Protein AF-A0ABD0RWL8-F1 (afdb_monomer)

Nearest PDB structures (foldseek):
  3nc0-assembly2_A  TM=9.885E-01  e=2.025E-17  Mus musculus
  3gjx-assembly1_A  TM=9.886E-01  e=2.335E-17  Mus musculus
  3nc0-assembly2_D  TM=9.885E-01  e=2.693E-17  Mus musculus
  6m60-assembly1_C  TM=9.860E-01  e=1.215E-11  Saccharomyces cerevisiae S288C
  7cnd-assembly1_C  TM=9.849E-01  e=1.863E-11  Saccharomyces cerevisiae

InterPro domains:
  IPR011989 Armadillo-like helical [G3DSA:1.25.10.10] (1-162)
  IPR014877 Exportin-1, C-terminal [PF08767] (35-162)
  IPR014877 Exportin-1, C-terminal [SM01102] (35-162)
  IPR016024 Armadillo-type fold [SSF48371] (33-162)
  IPR045065 Exportin-1/5 [PTHR11223] (3-162)

Solvent-accessible surface area (backbone atoms only — not comparable to full-atom values): 8803 Å² total; per-residue (Å²): 120,75,70,55,70,72,37,63,64,54,33,47,50,52,30,51,53,38,51,50,49,36,53,50,30,67,73,61,30,46,75,36,49,68,60,47,64,75,47,43,66,62,51,42,52,52,40,39,54,44,47,54,51,48,44,51,46,31,73,76,61,37,74,70,46,62,74,38,70,58,49,46,34,42,51,45,32,46,49,36,51,44,49,34,52,33,54,37,55,68,43,48,88,53,46,62,62,42,42,71,70,50,44,58,64,47,47,67,45,45,35,60,52,45,48,73,36,55,80,92,65,42,62,70,60,55,58,58,29,51,52,43,47,47,73,60,33,48,79,59,43,55,88,52,46,64,63,52,43,74,30,48,47,65,69,50,48,64,70,72,77,110

Sequence (162 aa):
NVDILKDPETVRQLGSILKTNVRACKAVGHPFVLQLGRIYLDMLNVYKCLSENISSAIQSNGEMVTKQPLIRSMRTVKRETLKLISGWVSRSNDPQMVGENFVPPLLEAVLIDYQRNVPAAREPEVLSTMATIVNKLGAHITGEIPKIFDAVFECTLEMINK

Organism: Cirrhinus mrigala (NCBI:txid683832)

Mean predicted aligned error: 2.97 Å

Radius of gyration: 15.71 Å; Cα contacts (8 Å, |Δi|>4): 148; chains: 1; bounding box: 44×28×40 Å

Structure (mmCIF, N/CA/C/O backbone):
data_AF-A0ABD0RWL8-F1
#
_entry.id   AF-A0ABD0RWL8-F1
#
loop_
_atom_site.group_PDB
_atom_site.id
_atom_site.type_symbol
_atom_site.label_atom_id
_atom_site.label_alt_id
_atom_site.label_comp_id
_atom_site.label_asym_id
_atom_site.label_entity_id
_atom_site.label_seq_id
_atom_site.pdbx_PDB_ins_code
_atom_site.Cartn_x
_atom_site.Cartn_y
_atom_site.Cartn_z
_atom_site.occupancy
_atom_site.B_iso_or_equiv
_atom_site.auth_seq_id
_atom_site.auth_comp_id
_atom_site.auth_asym_id
_atom_site.auth_atom_id
_atom_site.pdbx_PDB_model_num
ATOM 1 N N . ASN A 1 1 ? 7.691 -5.748 19.975 1.00 57.59 1 ASN A N 1
ATOM 2 C CA . ASN A 1 1 ? 6.579 -5.536 20.923 1.00 57.59 1 ASN A CA 1
ATOM 3 C C . ASN A 1 1 ? 5.427 -4.899 20.151 1.00 57.59 1 ASN A C 1
ATOM 5 O O . ASN A 1 1 ? 5.503 -3.713 19.867 1.00 57.59 1 ASN A O 1
ATOM 9 N N . VAL A 1 2 ? 4.460 -5.692 19.677 1.00 71.81 2 VAL A N 1
ATOM 10 C CA . VAL A 1 2 ? 3.444 -5.264 18.684 1.00 71.81 2 VAL A CA 1
ATOM 11 C C . VAL A 1 2 ? 2.489 -4.204 19.245 1.00 71.81 2 VAL A C 1
ATOM 13 O O . VAL A 1 2 ? 1.986 -3.368 18.499 1.00 71.81 2 VAL A O 1
ATOM 16 N N . ASP A 1 3 ? 2.313 -4.155 20.566 1.00 82.00 3 ASP A N 1
ATOM 17 C CA . ASP A 1 3 ? 1.422 -3.189 21.213 1.00 82.00 3 ASP A CA 1
ATOM 18 C C . ASP A 1 3 ? 1.873 -1.731 21.080 1.00 82.00 3 ASP A C 1
ATOM 20 O O . ASP A 1 3 ? 1.035 -0.833 21.136 1.00 82.00 3 ASP A O 1
ATOM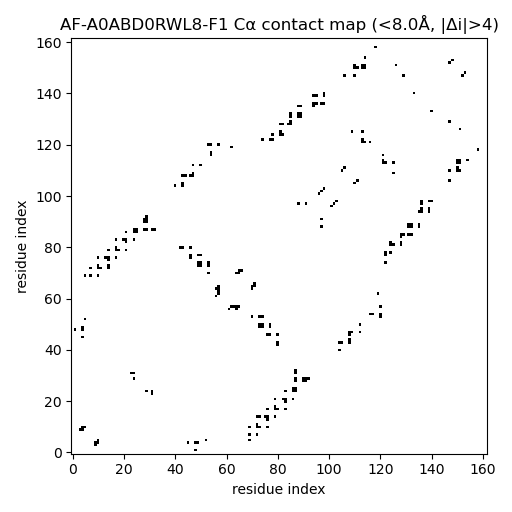 24 N N . ILE A 1 4 ? 3.155 -1.475 20.786 1.00 89.12 4 ILE A N 1
ATOM 25 C CA . ILE A 1 4 ? 3.630 -0.116 20.479 1.00 89.12 4 ILE A CA 1
ATOM 26 C C . ILE A 1 4 ? 2.954 0.457 19.222 1.00 89.12 4 ILE A C 1
ATOM 28 O O . ILE A 1 4 ? 2.823 1.665 19.078 1.00 89.12 4 ILE A O 1
ATOM 32 N N . LEU A 1 5 ? 2.446 -0.394 18.323 1.00 88.75 5 LEU A N 1
ATOM 33 C CA . LEU A 1 5 ? 1.715 0.039 17.128 1.00 88.75 5 LEU A CA 1
ATOM 34 C C . LEU A 1 5 ? 0.285 0.514 17.434 1.00 88.75 5 LEU A C 1
ATO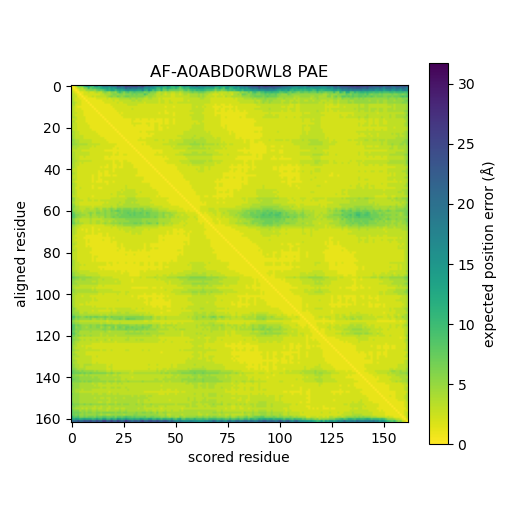M 36 O O . LEU A 1 5 ? -0.420 0.949 16.525 1.00 88.75 5 LEU A O 1
ATOM 40 N N . LYS A 1 6 ? -0.145 0.459 18.700 1.00 90.75 6 LYS A N 1
ATOM 41 C CA . LYS A 1 6 ? -1.382 1.080 19.196 1.00 90.75 6 LYS A CA 1
ATOM 42 C C . LYS A 1 6 ? -1.119 2.416 19.898 1.00 90.75 6 LYS A C 1
ATOM 44 O O . LYS A 1 6 ? -2.074 3.132 20.189 1.00 90.75 6 LYS A O 1
ATOM 49 N N . ASP A 1 7 ? 0.144 2.767 20.140 1.00 95.69 7 ASP A N 1
ATOM 50 C CA . ASP A 1 7 ? 0.512 4.049 20.732 1.00 95.69 7 ASP A CA 1
ATOM 51 C C . ASP A 1 7 ? 0.300 5.203 19.721 1.00 95.69 7 ASP A C 1
ATOM 53 O O . ASP A 1 7 ? 0.864 5.179 18.618 1.00 95.69 7 ASP A O 1
ATOM 57 N N . PRO A 1 8 ? -0.510 6.231 20.051 1.00 94.69 8 PRO A N 1
ATOM 58 C CA . PRO A 1 8 ? -0.822 7.319 19.125 1.00 94.69 8 PRO A CA 1
ATOM 59 C C . PRO A 1 8 ? 0.388 8.120 18.646 1.00 94.69 8 PRO A C 1
ATOM 61 O O . PRO A 1 8 ? 0.378 8.615 17.513 1.00 94.69 8 PRO A O 1
ATOM 64 N N . GLU A 1 9 ? 1.406 8.291 19.490 1.00 95.88 9 GLU A N 1
ATOM 65 C CA . GLU A 1 9 ? 2.610 9.032 19.121 1.00 95.88 9 GLU A CA 1
ATOM 66 C C . GLU A 1 9 ? 3.443 8.236 18.117 1.00 95.88 9 GLU A C 1
ATOM 68 O O . GLU A 1 9 ? 3.776 8.756 17.048 1.00 95.88 9 GLU A O 1
ATOM 73 N N . THR A 1 10 ? 3.669 6.955 18.396 1.00 96.06 10 THR A N 1
ATOM 74 C CA . THR A 1 10 ? 4.382 6.023 17.517 1.00 96.06 10 THR A CA 1
ATOM 75 C C . THR A 1 10 ? 3.734 5.956 16.135 1.00 96.06 10 THR A C 1
ATOM 77 O O . THR A 1 10 ? 4.408 6.135 15.118 1.00 96.06 10 THR A O 1
ATOM 80 N N . VAL A 1 11 ? 2.409 5.780 16.056 1.00 97.19 11 VAL A N 1
ATOM 81 C CA . VAL A 1 11 ? 1.691 5.727 14.766 1.00 97.19 11 VAL A CA 1
ATOM 82 C C . VAL A 1 11 ? 1.827 7.045 13.996 1.00 97.19 11 VAL A C 1
ATOM 84 O O . VAL A 1 11 ? 1.996 7.045 12.773 1.00 97.19 11 VAL A O 1
ATOM 87 N N . ARG A 1 12 ? 1.794 8.188 14.692 1.00 96.38 12 ARG A N 1
ATOM 88 C CA . ARG A 1 12 ? 1.991 9.502 14.065 1.00 96.38 12 ARG A CA 1
ATOM 89 C C . ARG A 1 12 ? 3.410 9.658 13.523 1.00 96.38 12 ARG A C 1
ATOM 91 O O . ARG A 1 12 ? 3.572 10.142 12.402 1.00 96.38 12 ARG A O 1
ATOM 98 N N . GLN A 1 13 ? 4.416 9.237 14.285 1.00 97.56 13 GL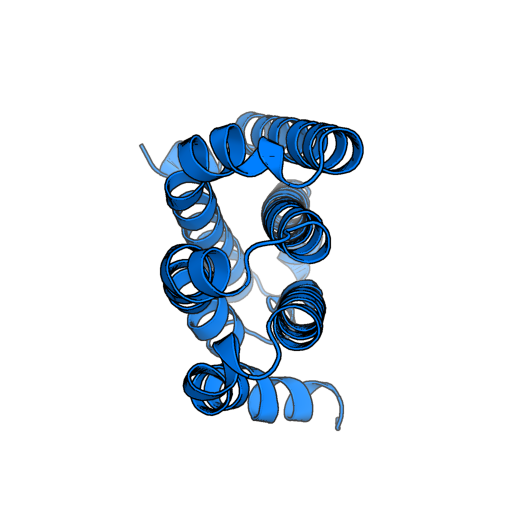N A N 1
ATOM 99 C CA . GLN A 1 13 ? 5.815 9.263 13.861 1.00 97.56 13 GLN A CA 1
ATOM 100 C C . GLN A 1 13 ? 6.041 8.366 12.637 1.00 97.56 13 GLN A C 1
ATOM 102 O O . GLN A 1 13 ? 6.628 8.826 11.659 1.00 97.56 13 GLN A O 1
ATOM 107 N N . LEU A 1 14 ? 5.487 7.147 12.623 1.00 97.94 14 LEU A N 1
ATOM 108 C CA . LEU A 1 14 ? 5.521 6.254 11.457 1.00 97.94 14 LEU A CA 1
ATOM 109 C C . LEU A 1 14 ? 4.910 6.914 10.215 1.00 97.94 14 LEU A C 1
ATOM 111 O O . LEU A 1 14 ? 5.505 6.891 9.138 1.00 97.94 14 LEU A O 1
ATOM 115 N N . GLY A 1 15 ? 3.759 7.574 10.368 1.00 97.56 15 GLY A N 1
ATOM 116 C CA . GLY A 1 15 ? 3.132 8.327 9.282 1.00 97.56 15 GLY A CA 1
ATOM 117 C C . GLY A 1 15 ? 4.030 9.446 8.740 1.00 97.56 15 GLY A C 1
ATOM 118 O O . GLY A 1 15 ? 4.118 9.633 7.526 1.00 97.56 15 GLY A O 1
ATOM 119 N N . SER A 1 16 ? 4.726 10.174 9.615 1.00 98.06 16 SER A N 1
ATOM 120 C CA . SER A 1 16 ? 5.690 11.209 9.216 1.00 98.06 16 SER A CA 1
ATOM 121 C C . SER A 1 16 ? 6.910 10.625 8.501 1.00 98.06 16 SER A C 1
ATOM 123 O O . SER A 1 16 ? 7.314 11.152 7.465 1.00 98.06 16 SER A O 1
ATOM 125 N N . ILE A 1 17 ? 7.459 9.510 8.993 1.00 98.44 17 ILE A N 1
ATOM 126 C CA . ILE A 1 17 ? 8.583 8.801 8.362 1.00 98.44 17 ILE A CA 1
ATOM 127 C C . ILE A 1 17 ? 8.205 8.364 6.943 1.00 98.44 17 ILE A C 1
ATOM 129 O O . ILE A 1 17 ? 8.960 8.611 5.999 1.00 98.44 17 ILE A O 1
ATOM 133 N N . LEU A 1 18 ? 7.025 7.766 6.760 1.00 98.56 18 LEU A N 1
ATOM 134 C CA . LEU A 1 18 ? 6.563 7.338 5.438 1.00 98.56 18 LEU A CA 1
ATOM 135 C C . LEU A 1 18 ? 6.358 8.519 4.490 1.00 98.56 18 LEU A C 1
ATOM 137 O O . LEU A 1 18 ? 6.835 8.465 3.360 1.00 98.56 18 LEU A O 1
ATOM 141 N N . LYS A 1 19 ? 5.750 9.622 4.945 1.00 98.44 19 LYS A N 1
ATOM 142 C CA . LYS A 1 19 ? 5.611 10.844 4.130 1.00 98.44 19 LYS A CA 1
ATOM 143 C C . LYS A 1 19 ? 6.962 11.377 3.659 1.00 98.44 19 LYS A C 1
ATOM 145 O O . LYS A 1 19 ? 7.095 11.764 2.498 1.00 98.44 19 LYS A O 1
ATOM 150 N N . THR A 1 20 ? 7.970 11.375 4.528 1.00 98.56 20 THR A N 1
ATOM 151 C CA . THR A 1 20 ? 9.338 11.763 4.160 1.00 98.56 20 THR A CA 1
ATOM 152 C C . THR A 1 20 ? 9.903 10.833 3.089 1.00 98.56 20 THR A C 1
ATOM 154 O O . THR A 1 20 ? 10.417 11.314 2.079 1.00 98.56 20 THR A O 1
ATOM 157 N N . ASN A 1 21 ? 9.728 9.516 3.239 1.00 98.62 21 ASN A N 1
ATOM 158 C CA . ASN A 1 21 ? 10.147 8.542 2.228 1.00 98.62 21 ASN A CA 1
ATOM 159 C C . ASN A 1 21 ? 9.404 8.740 0.895 1.00 98.62 21 ASN A C 1
ATOM 161 O O . ASN A 1 21 ? 10.039 8.690 -0.152 1.00 98.62 21 ASN A O 1
ATOM 165 N N . VAL A 1 22 ? 8.102 9.049 0.902 1.00 98.62 22 VAL A N 1
ATOM 166 C CA . VAL A 1 22 ? 7.327 9.360 -0.318 1.00 98.62 22 VAL A CA 1
ATOM 167 C C . VAL A 1 22 ? 7.917 10.568 -1.045 1.00 98.62 22 VAL A C 1
ATOM 169 O O . VAL A 1 22 ? 8.084 10.547 -2.267 1.00 98.62 22 VAL A O 1
ATOM 172 N N . ARG A 1 23 ? 8.266 11.631 -0.310 1.00 98.38 23 ARG A N 1
ATOM 173 C CA . ARG A 1 23 ? 8.876 12.836 -0.894 1.00 98.38 23 ARG A CA 1
ATOM 174 C C . ARG A 1 23 ? 10.276 12.561 -1.439 1.00 98.38 23 ARG A C 1
ATOM 176 O O . ARG A 1 23 ? 10.560 12.972 -2.562 1.00 98.38 23 ARG A O 1
ATOM 183 N N . ALA A 1 24 ? 11.105 11.836 -0.691 1.00 98.38 24 ALA A N 1
ATOM 184 C CA . ALA A 1 24 ? 12.437 11.433 -1.131 1.00 98.38 24 ALA A CA 1
ATOM 185 C C . ALA A 1 24 ? 12.370 10.542 -2.382 1.00 98.38 24 ALA A C 1
ATOM 187 O O . ALA A 1 24 ? 13.030 10.829 -3.377 1.00 98.38 24 ALA A O 1
ATOM 188 N N . CYS A 1 25 ? 11.495 9.534 -2.385 1.00 98.38 25 CYS A N 1
ATOM 189 C CA . CYS A 1 25 ? 11.249 8.663 -3.531 1.00 98.38 25 CYS A CA 1
ATOM 190 C C . CYS A 1 25 ? 10.841 9.453 -4.776 1.00 98.38 25 CYS A C 1
ATOM 192 O O . CYS A 1 25 ? 11.375 9.219 -5.861 1.00 98.38 25 CYS A O 1
ATOM 194 N N . LYS A 1 26 ? 9.935 10.428 -4.625 1.00 97.94 26 LYS A N 1
ATOM 195 C CA 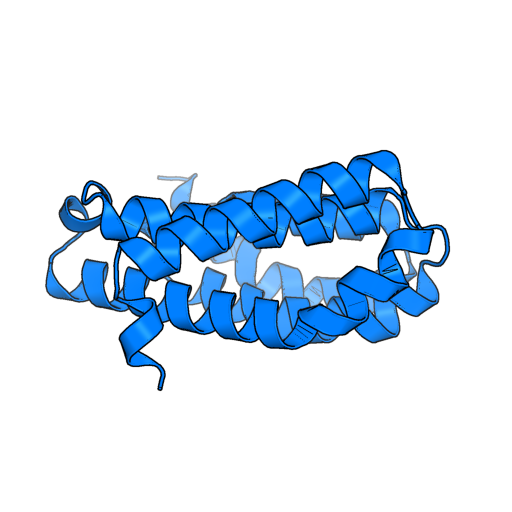. LYS A 1 26 ? 9.497 11.274 -5.740 1.00 97.94 26 LYS A CA 1
ATOM 196 C C . LYS A 1 26 ? 10.657 12.051 -6.371 1.00 97.94 26 LYS A C 1
ATOM 198 O O . LYS A 1 26 ? 10.651 12.207 -7.589 1.00 97.94 26 LYS A O 1
ATOM 203 N N . ALA A 1 27 ? 11.589 12.550 -5.559 1.00 98.06 27 ALA A N 1
ATOM 204 C CA . ALA A 1 27 ? 12.732 13.336 -6.019 1.00 98.06 27 ALA A CA 1
ATOM 205 C C . ALA A 1 27 ? 13.854 12.467 -6.612 1.00 98.06 27 ALA A C 1
ATOM 207 O O . ALA A 1 27 ? 14.426 12.829 -7.633 1.00 98.06 27 ALA A O 1
ATOM 208 N N . VAL A 1 28 ? 14.150 11.324 -5.988 1.00 98.44 28 VAL A N 1
ATOM 209 C CA . VAL A 1 28 ? 15.262 10.441 -6.376 1.00 98.44 28 VAL A CA 1
ATOM 210 C C . VAL A 1 28 ? 14.901 9.543 -7.565 1.00 98.44 28 VAL A C 1
ATOM 212 O O . VAL A 1 28 ? 15.745 9.284 -8.417 1.00 98.44 28 VAL A O 1
ATOM 215 N N . GLY A 1 29 ? 13.658 9.060 -7.652 1.00 98.00 29 GLY A N 1
ATOM 216 C CA . GLY A 1 29 ? 13.228 8.137 -8.705 1.00 98.00 29 GLY A CA 1
ATOM 217 C C . GLY A 1 29 ? 13.705 6.700 -8.480 1.00 98.00 29 GLY A C 1
ATOM 218 O O . GLY A 1 29 ? 13.733 6.221 -7.346 1.00 98.00 29 GLY A O 1
ATOM 219 N N . HIS A 1 30 ? 14.055 5.994 -9.561 1.00 98.00 30 HIS A N 1
ATOM 220 C CA . HIS A 1 30 ? 14.410 4.571 -9.514 1.00 98.00 30 HIS A CA 1
ATOM 221 C C . HIS A 1 30 ? 15.500 4.209 -8.477 1.00 98.00 30 HIS A C 1
ATOM 223 O O . HIS A 1 30 ? 15.260 3.265 -7.718 1.00 98.00 30 HIS A O 1
ATOM 229 N N . PRO A 1 31 ? 16.618 4.963 -8.329 1.00 98.50 31 PRO A N 1
ATOM 230 C CA . PRO A 1 31 ? 17.672 4.647 -7.353 1.00 98.50 31 PRO A CA 1
ATOM 231 C C . PRO A 1 31 ? 17.212 4.599 -5.888 1.00 98.50 31 PRO A C 1
ATOM 233 O O . PRO A 1 31 ? 17.898 4.026 -5.042 1.00 98.50 31 PRO A O 1
ATOM 236 N N . PHE A 1 32 ? 16.026 5.136 -5.574 1.00 98.69 32 PHE A N 1
ATOM 237 C CA . PHE A 1 32 ? 15.413 5.007 -4.250 1.00 98.69 32 PHE A CA 1
ATOM 238 C C . PHE A 1 32 ? 15.139 3.545 -3.852 1.00 98.69 32 PHE A C 1
ATOM 240 O O . PHE A 1 32 ? 14.920 3.265 -2.675 1.00 98.69 32 PHE A O 1
ATOM 247 N N . VAL A 1 33 ? 15.214 2.601 -4.799 1.00 98.44 33 VAL A N 1
ATOM 248 C CA . VAL A 1 33 ? 15.121 1.154 -4.551 1.00 98.44 33 VAL A CA 1
ATOM 249 C C . VAL A 1 33 ? 16.047 0.677 -3.430 1.00 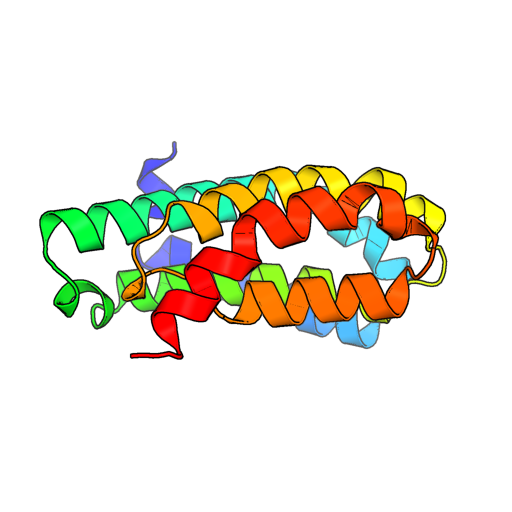98.44 33 VAL A C 1
ATOM 251 O O . VAL A 1 33 ? 15.653 -0.184 -2.652 1.00 98.44 33 VAL A O 1
ATOM 254 N N . LEU A 1 34 ? 17.231 1.281 -3.273 1.00 98.06 34 LEU A N 1
ATOM 255 C CA . LEU A 1 34 ? 18.173 0.928 -2.206 1.00 98.06 34 LEU A CA 1
ATOM 256 C C . LEU A 1 34 ? 17.607 1.218 -0.812 1.00 98.06 34 LEU A C 1
ATOM 258 O O . LEU A 1 34 ? 17.802 0.434 0.112 1.00 98.06 34 LEU A O 1
ATOM 262 N N . GLN A 1 35 ? 16.903 2.340 -0.656 1.00 98.31 35 GLN A N 1
ATOM 263 C CA . GLN A 1 35 ? 16.239 2.690 0.597 1.00 98.31 35 GLN A CA 1
ATOM 264 C C . GLN A 1 35 ? 14.945 1.898 0.763 1.00 98.31 35 GLN A C 1
ATOM 266 O O . GLN A 1 35 ? 14.692 1.369 1.843 1.00 98.31 35 GLN A O 1
ATOM 271 N N . LEU A 1 36 ? 14.141 1.796 -0.300 1.00 98.44 36 LEU A N 1
ATOM 272 C CA . LEU A 1 36 ? 12.878 1.068 -0.258 1.00 98.44 36 LEU A CA 1
ATOM 273 C C . LEU A 1 36 ? 13.107 -0.393 0.127 1.00 98.44 36 LEU A C 1
ATOM 275 O O . LEU A 1 36 ? 12.469 -0.859 1.061 1.00 98.44 36 LEU A O 1
ATOM 279 N N . GLY A 1 37 ? 14.055 -1.076 -0.521 1.00 97.94 37 GLY A N 1
ATOM 280 C CA . GLY A 1 37 ? 14.393 -2.473 -0.253 1.00 97.94 37 GLY A CA 1
ATOM 281 C C . GLY A 1 37 ? 14.821 -2.728 1.194 1.00 97.94 37 GLY A C 1
ATOM 282 O O . GLY A 1 37 ? 14.460 -3.756 1.756 1.00 97.94 37 GLY A O 1
ATOM 283 N N . ARG A 1 38 ? 15.504 -1.768 1.838 1.00 98.25 38 ARG A N 1
ATOM 284 C CA . ARG A 1 38 ? 15.904 -1.874 3.255 1.00 98.25 38 ARG A CA 1
ATOM 285 C C . ARG A 1 38 ? 14.723 -1.896 4.217 1.00 98.25 38 ARG A C 1
ATOM 287 O O . ARG A 1 38 ? 14.800 -2.569 5.232 1.00 98.25 38 ARG A O 1
ATOM 29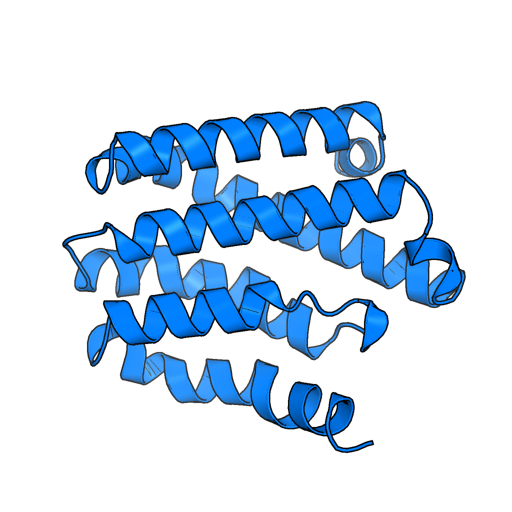4 N N . ILE A 1 39 ? 13.668 -1.137 3.923 1.00 98.25 39 ILE A N 1
ATOM 295 C CA . ILE A 1 39 ? 12.515 -0.983 4.824 1.00 98.25 39 ILE A CA 1
ATOM 296 C C . ILE A 1 39 ? 11.293 -1.785 4.368 1.00 98.25 39 ILE A C 1
ATOM 298 O O . ILE A 1 39 ? 10.255 -1.732 5.020 1.00 98.25 39 ILE A O 1
ATOM 302 N N . TYR A 1 40 ? 11.377 -2.477 3.229 1.00 98.38 40 TYR A N 1
ATOM 303 C CA . TYR A 1 40 ? 10.202 -2.938 2.494 1.00 98.38 40 TYR A CA 1
ATOM 304 C C . TYR A 1 40 ? 9.354 -3.937 3.280 1.00 98.38 40 TYR A C 1
ATOM 306 O O . TYR A 1 40 ? 8.165 -3.707 3.496 1.00 98.38 40 TYR A O 1
ATOM 314 N N . LEU A 1 41 ? 9.970 -5.027 3.743 1.00 98.06 41 LEU A N 1
ATOM 315 C CA . LEU A 1 41 ? 9.259 -6.095 4.447 1.00 98.06 41 LEU A CA 1
ATOM 316 C C . LEU A 1 41 ? 8.748 -5.629 5.813 1.00 98.06 41 LEU A C 1
ATOM 318 O O . LEU A 1 41 ? 7.604 -5.906 6.162 1.00 98.06 41 LEU A O 1
ATOM 322 N N . ASP A 1 42 ? 9.540 -4.844 6.546 1.00 97.56 42 ASP A N 1
ATOM 323 C CA . ASP A 1 42 ? 9.109 -4.260 7.820 1.00 97.56 42 ASP A CA 1
ATOM 324 C C . ASP A 1 42 ? 7.928 -3.304 7.629 1.00 97.56 42 ASP A C 1
ATOM 326 O O . ASP A 1 42 ? 6.957 -3.342 8.386 1.00 97.56 42 ASP A O 1
ATOM 330 N N . MET A 1 43 ? 7.959 -2.490 6.571 1.00 97.81 43 MET A N 1
ATOM 331 C CA . MET A 1 43 ? 6.852 -1.608 6.211 1.00 97.81 43 MET A CA 1
ATOM 332 C C . MET A 1 43 ? 5.577 -2.402 5.892 1.00 97.81 43 MET A C 1
ATOM 334 O O . MET A 1 43 ? 4.494 -2.003 6.324 1.00 97.81 43 MET A O 1
ATOM 338 N N . LEU A 1 44 ? 5.683 -3.528 5.178 1.00 97.69 44 LEU A N 1
ATOM 339 C CA . LEU A 1 44 ? 4.542 -4.408 4.898 1.00 97.69 44 LEU A CA 1
ATOM 340 C C . LEU A 1 44 ? 4.024 -5.113 6.162 1.00 97.69 44 LEU A C 1
ATOM 342 O O . LEU A 1 44 ? 2.813 -5.241 6.336 1.00 97.69 44 LEU A O 1
ATOM 346 N N . ASN A 1 45 ? 4.903 -5.506 7.084 1.00 95.88 45 ASN A N 1
ATOM 347 C CA . ASN A 1 45 ? 4.503 -6.085 8.370 1.00 95.88 45 ASN A CA 1
ATOM 348 C C . ASN A 1 45 ? 3.753 -5.069 9.244 1.00 95.88 45 ASN A C 1
ATOM 350 O O . ASN A 1 45 ? 2.714 -5.394 9.823 1.00 95.88 45 ASN A O 1
ATOM 354 N N . VAL A 1 46 ? 4.224 -3.818 9.290 1.00 96.31 46 VAL A N 1
ATOM 355 C CA . VAL A 1 46 ? 3.507 -2.723 9.961 1.00 96.31 46 VAL A CA 1
ATOM 356 C C . VAL A 1 46 ? 2.157 -2.474 9.288 1.00 96.31 46 VAL A C 1
ATOM 358 O O . VAL A 1 46 ? 1.157 -2.323 9.988 1.00 96.31 46 VAL A O 1
ATOM 361 N N . TYR A 1 47 ? 2.089 -2.489 7.952 1.00 96.94 47 TYR A N 1
ATOM 362 C CA . TYR A 1 47 ? 0.823 -2.372 7.221 1.00 96.94 47 TYR A CA 1
ATOM 363 C C . TYR A 1 47 ? -0.183 -3.455 7.639 1.00 96.94 47 TYR A C 1
ATOM 365 O O . TYR A 1 47 ? -1.318 -3.112 7.984 1.00 96.94 47 TYR A O 1
ATOM 373 N N . LYS A 1 48 ? 0.235 -4.733 7.646 1.00 94.56 48 LYS A N 1
ATOM 374 C CA . LYS A 1 48 ? -0.601 -5.879 8.053 1.00 94.56 48 LYS A CA 1
ATOM 375 C C . LYS A 1 48 ? -1.134 -5.680 9.477 1.00 94.56 48 LYS A C 1
ATOM 377 O O . LYS A 1 48 ? -2.344 -5.654 9.681 1.00 94.56 48 LYS A O 1
ATOM 382 N N . CYS A 1 49 ? -0.247 -5.413 10.438 1.00 94.75 49 CYS A N 1
ATOM 383 C CA . CYS A 1 49 ? -0.631 -5.234 11.840 1.00 94.75 49 CYS A CA 1
ATOM 384 C C . CYS A 1 49 ? -1.597 -4.054 12.053 1.00 94.75 49 CYS A C 1
ATOM 386 O O . CYS A 1 49 ? -2.597 -4.170 12.764 1.00 94.75 49 CYS A O 1
ATOM 388 N N . LEU A 1 50 ? -1.333 -2.903 11.424 1.00 95.25 50 LEU A N 1
ATOM 389 C CA . LEU A 1 50 ? -2.230 -1.752 11.530 1.00 95.25 50 LEU A CA 1
ATOM 390 C C . LEU A 1 50 ? -3.588 -2.031 10.894 1.00 95.25 50 LEU A C 1
ATOM 392 O O . LEU A 1 50 ? -4.599 -1.532 11.383 1.00 95.25 50 LEU A O 1
ATOM 396 N N . SER A 1 51 ? -3.626 -2.829 9.831 1.00 94.12 51 SER A N 1
ATOM 397 C CA . SER A 1 51 ? -4.886 -3.244 9.241 1.00 94.12 51 SER A CA 1
ATOM 398 C C . SER A 1 51 ? -5.723 -4.111 10.174 1.00 94.12 51 SER A C 1
ATOM 400 O O . SER A 1 51 ? -6.888 -3.800 10.421 1.00 94.12 51 SER A O 1
ATOM 402 N N . GLU A 1 52 ? -5.113 -5.142 10.757 1.00 92.25 52 GLU A N 1
ATOM 403 C CA . GLU A 1 52 ? -5.767 -6.029 11.721 1.00 92.25 52 GLU A CA 1
ATOM 404 C C . GLU A 1 52 ? -6.299 -5.244 12.926 1.00 92.25 52 GLU A C 1
ATOM 406 O O . GLU A 1 52 ? -7.433 -5.463 13.360 1.00 92.25 52 GLU A O 1
ATOM 411 N N . ASN A 1 53 ? -5.530 -4.264 13.416 1.00 93.44 53 ASN A N 1
ATOM 412 C CA . ASN A 1 53 ? -5.959 -3.367 14.490 1.00 93.44 53 ASN A CA 1
ATOM 413 C C . ASN A 1 53 ? -7.190 -2.534 14.092 1.00 93.44 53 ASN A C 1
ATOM 415 O O . ASN A 1 53 ? -8.128 -2.416 14.881 1.00 93.44 53 ASN A O 1
ATOM 419 N N . ILE A 1 54 ? -7.213 -1.968 12.878 1.00 93.81 54 ILE A N 1
ATOM 420 C CA . ILE A 1 54 ? -8.358 -1.190 12.377 1.00 93.81 54 ILE A CA 1
ATOM 421 C C . ILE A 1 54 ? -9.597 -2.080 12.267 1.00 93.81 54 ILE A C 1
ATOM 423 O O . ILE A 1 54 ? -10.670 -1.698 12.738 1.00 93.81 54 ILE A O 1
ATOM 427 N N . SER A 1 55 ? -9.457 -3.258 11.665 1.00 91.69 55 SER A N 1
ATOM 428 C CA . SER A 1 55 ? -10.575 -4.176 11.448 1.00 91.69 55 SER A CA 1
ATOM 429 C C . SER A 1 55 ? -11.128 -4.721 12.756 1.00 91.69 55 SER A C 1
ATOM 431 O O . SER A 1 55 ? -12.342 -4.692 12.950 1.00 91.69 55 SER A O 1
ATOM 433 N N . SER A 1 56 ? -10.259 -5.094 13.698 1.00 91.31 56 SER A N 1
ATOM 434 C CA . SER A 1 56 ? -10.667 -5.519 15.043 1.00 91.31 56 SER A CA 1
ATOM 435 C C . SER A 1 56 ? -11.396 -4.399 15.787 1.00 91.31 56 SER A C 1
ATOM 437 O O . SER A 1 56 ? -12.429 -4.630 16.411 1.00 91.31 56 SER A O 1
ATOM 439 N N . ALA A 1 57 ? -10.913 -3.156 15.685 1.00 92.81 57 ALA A N 1
ATOM 440 C CA . ALA A 1 57 ? -11.566 -2.016 16.319 1.00 92.81 57 ALA A CA 1
ATOM 441 C C . ALA A 1 57 ? -12.977 -1.770 15.760 1.00 92.81 57 ALA A C 1
ATOM 443 O O . ALA A 1 57 ? -13.890 -1.478 16.537 1.00 92.81 57 ALA A O 1
ATOM 444 N N . ILE A 1 58 ? -13.159 -1.896 14.439 1.00 92.88 58 ILE A N 1
ATOM 445 C CA . ILE A 1 58 ? -14.458 -1.712 13.770 1.00 92.88 58 ILE A CA 1
ATOM 446 C C . ILE A 1 58 ? -15.412 -2.859 14.102 1.00 92.88 58 ILE A C 1
ATOM 448 O O . ILE A 1 58 ? -16.581 -2.600 14.369 1.00 92.88 58 ILE A O 1
ATOM 452 N N . GLN A 1 59 ? -14.937 -4.105 14.134 1.00 90.50 59 GLN A N 1
ATOM 453 C CA . GLN A 1 59 ? -15.767 -5.253 14.512 1.00 90.50 59 GLN A CA 1
ATOM 454 C C . GLN A 1 59 ? -16.275 -5.134 15.956 1.00 90.50 59 GLN A C 1
ATOM 456 O O . GLN A 1 59 ? -17.447 -5.394 16.209 1.00 90.50 59 GLN A O 1
ATOM 461 N N . SER A 1 60 ? -15.430 -4.675 16.884 1.00 92.62 60 SER A N 1
ATOM 462 C CA . SER A 1 60 ? -15.801 -4.557 18.301 1.00 92.62 60 SER A CA 1
ATOM 463 C C . SER A 1 60 ? -16.665 -3.335 18.629 1.00 92.62 60 SER A C 1
ATOM 465 O O . SER A 1 60 ? -17.465 -3.392 19.557 1.00 92.62 60 SER A O 1
ATOM 467 N N . ASN A 1 61 ? -16.500 -2.214 17.915 1.00 92.75 61 ASN A N 1
ATOM 468 C CA . ASN A 1 61 ? -17.113 -0.924 18.288 1.00 92.75 61 ASN A CA 1
ATOM 469 C C . ASN A 1 61 ? -18.009 -0.319 17.192 1.00 92.75 61 ASN A C 1
ATOM 471 O O . ASN A 1 61 ? -18.504 0.803 17.335 1.00 92.75 61 ASN A O 1
ATOM 475 N N . GLY A 1 62 ? -18.189 -1.027 16.078 1.00 91.69 62 GLY A N 1
ATOM 476 C CA . GLY A 1 62 ? -18.872 -0.531 14.890 1.00 91.69 62 GLY A CA 1
ATOM 477 C C . GLY A 1 62 ? -18.085 0.541 14.129 1.00 91.69 62 GLY A C 1
ATOM 478 O O . GLY A 1 62 ? -16.982 0.961 14.492 1.00 91.69 62 GLY A O 1
ATOM 479 N N . GLU A 1 63 ? -18.680 1.036 13.045 1.00 90.44 63 GLU A N 1
ATOM 480 C CA . GLU A 1 63 ? -18.029 1.981 12.125 1.00 90.44 63 GLU A CA 1
ATOM 481 C C . GLU A 1 63 ? -17.701 3.345 12.751 1.00 90.44 63 GLU A C 1
ATOM 483 O O . GLU A 1 63 ? -16.833 4.069 12.257 1.00 90.44 63 GLU A O 1
ATOM 488 N N . MET A 1 64 ? -18.329 3.696 13.875 1.00 91.12 64 MET A N 1
ATOM 489 C CA . MET A 1 64 ? -18.101 4.960 14.585 1.00 91.12 64 MET A CA 1
ATOM 490 C C . MET A 1 64 ? -16.638 5.131 15.019 1.00 91.12 64 MET A C 1
ATOM 492 O O . MET A 1 64 ? -16.131 6.258 15.043 1.00 91.12 64 MET A O 1
ATOM 496 N N . VAL A 1 65 ? -15.923 4.026 15.263 1.00 93.81 65 VAL A N 1
ATOM 497 C CA . VAL A 1 65 ? -14.501 4.031 15.634 1.00 93.81 65 VAL A CA 1
ATOM 498 C C . VAL A 1 65 ? -13.602 4.618 14.538 1.00 93.81 65 VAL A C 1
ATOM 500 O O . VAL A 1 65 ? -12.540 5.166 14.830 1.00 93.81 65 VAL A O 1
ATOM 503 N N . THR A 1 66 ? -14.036 4.598 13.271 1.00 90.06 66 THR A N 1
ATOM 504 C CA . THR A 1 66 ? -13.279 5.168 12.136 1.00 90.06 66 THR A CA 1
ATOM 505 C C . THR A 1 66 ? -13.055 6.677 12.256 1.00 90.06 66 THR A C 1
ATOM 507 O O . THR A 1 66 ? -12.148 7.233 11.629 1.00 90.06 66 THR A O 1
ATOM 510 N N . LYS A 1 67 ? -13.851 7.356 13.091 1.00 90.62 67 LYS A N 1
ATOM 511 C CA . LYS A 1 67 ? -13.718 8.787 13.381 1.00 90.62 67 LYS A CA 1
ATOM 512 C C . LYS A 1 67 ? -12.656 9.083 14.444 1.00 90.62 67 LYS A C 1
ATOM 514 O O . LYS A 1 67 ? -12.244 10.237 14.558 1.00 90.62 67 LYS A O 1
ATOM 519 N N . GLN A 1 68 ? -12.192 8.078 15.191 1.00 94.75 68 GLN A N 1
ATOM 520 C CA . GLN A 1 68 ? -11.215 8.274 16.258 1.00 94.75 68 GLN A CA 1
ATOM 521 C C . GLN A 1 68 ? -9.832 8.670 15.704 1.00 94.75 68 GLN A C 1
ATOM 523 O O . GLN A 1 68 ? -9.397 8.130 14.679 1.00 94.75 68 GLN A O 1
ATOM 528 N N . PRO A 1 69 ? -9.096 9.577 16.380 1.00 95.94 69 PRO A N 1
ATOM 529 C CA . PRO A 1 69 ? -7.796 10.060 15.906 1.00 95.94 69 PRO A CA 1
ATOM 530 C C . PRO A 1 69 ? -6.758 8.958 15.666 1.00 95.94 69 PRO A C 1
ATOM 532 O O . PRO A 1 69 ? -6.005 9.027 14.691 1.00 95.94 69 PRO A O 1
ATOM 535 N N . LEU A 1 70 ? -6.733 7.929 16.519 1.00 95.75 70 LEU A N 1
ATOM 536 C CA . LEU A 1 70 ? -5.803 6.808 16.390 1.00 95.75 70 LEU A CA 1
ATOM 537 C C . LEU A 1 70 ? -6.068 6.012 15.105 1.00 95.75 70 LEU A C 1
ATOM 539 O O . LEU A 1 70 ? -5.163 5.860 14.290 1.00 95.75 70 LEU A O 1
ATOM 543 N N . ILE A 1 71 ? -7.318 5.603 14.861 1.00 95.62 71 ILE A N 1
ATOM 544 C CA . ILE A 1 71 ? -7.708 4.849 13.657 1.00 95.62 71 ILE A CA 1
ATOM 545 C C . ILE A 1 71 ? -7.425 5.646 12.380 1.00 95.62 71 ILE A C 1
ATOM 547 O O . ILE A 1 71 ? -6.916 5.101 11.400 1.00 95.62 71 ILE A O 1
ATOM 551 N N . ARG A 1 72 ? -7.683 6.960 12.388 1.00 95.62 72 ARG A N 1
ATOM 552 C CA . ARG A 1 72 ? -7.327 7.848 11.266 1.00 95.62 72 ARG A CA 1
ATOM 553 C C . ARG A 1 72 ? -5.819 7.903 11.023 1.00 95.62 72 ARG A C 1
ATOM 555 O O . ARG A 1 72 ? -5.380 7.912 9.871 1.00 95.62 72 ARG A O 1
ATOM 562 N N . SER A 1 73 ? -5.027 7.917 12.091 1.00 97.38 73 SER A N 1
ATOM 563 C CA . SER A 1 73 ? -3.564 7.893 11.996 1.00 97.38 73 SER A CA 1
ATOM 564 C C . SER A 1 73 ? -3.073 6.551 11.445 1.00 97.38 73 SER A C 1
ATOM 566 O O . SER A 1 73 ? -2.267 6.546 10.520 1.00 97.38 73 SER A O 1
ATOM 568 N N . MET A 1 74 ? -3.634 5.425 11.898 1.00 97.56 74 MET A N 1
ATOM 569 C CA . MET A 1 74 ? -3.317 4.093 11.362 1.00 97.56 74 MET A CA 1
ATOM 570 C C . MET A 1 74 ? -3.641 3.989 9.863 1.00 97.56 74 MET A C 1
ATOM 572 O O . MET A 1 74 ? -2.805 3.547 9.076 1.00 97.56 74 MET A O 1
ATOM 576 N N . ARG A 1 75 ? -4.812 4.484 9.433 1.00 96.06 75 ARG A N 1
ATOM 577 C CA . ARG A 1 75 ? -5.175 4.564 8.004 1.00 96.06 75 ARG A CA 1
ATOM 578 C C . ARG A 1 75 ? -4.216 5.441 7.205 1.00 96.06 75 ARG A C 1
ATOM 580 O O . ARG A 1 75 ? -3.890 5.120 6.068 1.00 96.06 75 ARG A O 1
ATOM 587 N N . THR A 1 76 ? -3.730 6.527 7.804 1.00 97.12 76 THR A N 1
ATOM 588 C CA . THR A 1 76 ? -2.718 7.382 7.171 1.00 97.12 76 THR A CA 1
ATOM 589 C C . THR A 1 76 ? -1.430 6.605 6.917 1.00 97.12 76 THR A C 1
ATOM 591 O O . THR A 1 76 ? -0.896 6.697 5.818 1.00 97.12 76 THR A O 1
ATOM 594 N N . VAL A 1 77 ? -0.960 5.803 7.878 1.00 98.19 77 VAL A N 1
ATOM 595 C CA . VAL A 1 77 ? 0.217 4.938 7.681 1.00 98.19 77 VAL A CA 1
ATOM 596 C C . VAL A 1 77 ? -0.030 3.960 6.529 1.00 98.19 77 VAL A C 1
ATOM 598 O O . VAL A 1 77 ? 0.755 3.947 5.584 1.00 98.19 77 VAL A O 1
ATOM 601 N N . LYS A 1 78 ? -1.163 3.235 6.531 1.00 97.50 78 LYS A N 1
ATOM 602 C CA . LYS A 1 78 ? -1.524 2.311 5.436 1.00 97.50 78 LYS A CA 1
ATOM 603 C C . LYS A 1 78 ? -1.500 2.993 4.064 1.00 97.50 78 LYS A C 1
ATOM 605 O O . LYS A 1 78 ? -0.917 2.468 3.116 1.00 97.50 78 LYS A O 1
ATOM 610 N N . ARG A 1 79 ? -2.113 4.174 3.954 1.00 97.94 79 ARG A N 1
ATOM 611 C CA . ARG A 1 79 ? -2.176 4.936 2.702 1.00 97.94 79 ARG A CA 1
ATOM 612 C C . ARG A 1 79 ? -0.801 5.408 2.239 1.00 97.94 79 ARG A C 1
ATOM 614 O O . ARG A 1 79 ? -0.492 5.309 1.057 1.00 97.94 79 ARG A O 1
ATOM 621 N N . GLU A 1 80 ? 0.024 5.930 3.140 1.00 98.38 80 GLU A N 1
ATOM 622 C CA . GLU A 1 80 ? 1.354 6.427 2.774 1.00 98.38 80 GLU A CA 1
ATOM 623 C C . GLU A 1 80 ? 2.316 5.283 2.415 1.00 98.38 80 GLU A C 1
ATOM 625 O O . GLU A 1 80 ? 3.135 5.459 1.515 1.00 98.38 80 GLU A O 1
ATOM 630 N N . THR A 1 81 ? 2.158 4.088 3.002 1.00 98.56 81 THR A N 1
ATOM 631 C CA . THR A 1 81 ? 2.825 2.862 2.528 1.00 98.56 81 THR A CA 1
ATOM 632 C C . THR A 1 81 ? 2.466 2.579 1.070 1.00 98.56 81 THR A C 1
ATOM 634 O O . THR A 1 81 ? 3.354 2.480 0.227 1.00 98.56 81 THR A O 1
ATOM 637 N N . LEU A 1 82 ? 1.174 2.516 0.737 1.00 98.56 82 LEU A N 1
ATOM 638 C CA . LEU A 1 82 ? 0.712 2.234 -0.628 1.00 98.56 82 LEU A CA 1
ATOM 639 C C . LEU A 1 82 ? 1.185 3.291 -1.639 1.00 98.56 82 LEU A C 1
ATOM 641 O O . LEU A 1 82 ? 1.654 2.952 -2.727 1.00 98.56 82 LEU A O 1
ATOM 645 N N . LYS A 1 83 ? 1.152 4.573 -1.259 1.00 98.56 83 LYS A N 1
ATOM 646 C CA . LYS A 1 83 ? 1.677 5.678 -2.078 1.00 98.56 83 LYS A CA 1
ATOM 647 C C . LYS A 1 83 ? 3.182 5.613 -2.296 1.00 98.56 83 LYS A C 1
ATOM 649 O O . LYS A 1 83 ? 3.647 5.969 -3.376 1.00 98.56 83 LYS A O 1
ATOM 654 N N . LEU A 1 84 ? 3.952 5.195 -1.291 1.00 98.75 84 LEU A N 1
ATOM 655 C CA . LEU A 1 84 ? 5.395 5.023 -1.442 1.00 98.75 84 LEU A CA 1
ATOM 656 C C . LEU A 1 84 ? 5.697 3.927 -2.464 1.00 98.75 84 LEU A C 1
ATOM 658 O O . LEU A 1 84 ? 6.504 4.135 -3.368 1.00 98.75 84 LEU A O 1
ATOM 662 N N . ILE A 1 85 ? 5.011 2.790 -2.344 1.00 98.62 85 ILE A N 1
ATOM 663 C CA . ILE A 1 85 ? 5.201 1.637 -3.227 1.00 98.62 85 ILE A CA 1
ATOM 664 C C . ILE A 1 85 ? 4.791 1.990 -4.657 1.00 98.62 85 ILE A C 1
ATOM 666 O O . ILE A 1 85 ? 5.618 1.910 -5.563 1.00 98.62 85 ILE A O 1
ATOM 670 N N . SER A 1 86 ? 3.554 2.447 -4.865 1.00 98.12 86 SER A N 1
ATOM 671 C CA . SER A 1 86 ? 3.064 2.852 -6.192 1.00 98.12 86 SER A CA 1
ATOM 672 C C . SER A 1 86 ? 3.896 3.986 -6.795 1.00 98.12 86 SER A C 1
ATOM 674 O O . SER A 1 86 ? 4.237 3.942 -7.977 1.00 98.12 86 SER A O 1
ATOM 676 N N . GLY A 1 87 ? 4.284 4.974 -5.985 1.00 98.44 87 GLY A N 1
ATOM 677 C CA . GLY A 1 87 ? 5.099 6.106 -6.410 1.00 98.44 87 GLY A CA 1
ATOM 678 C C . GLY A 1 87 ? 6.507 5.712 -6.853 1.00 98.44 87 GLY A C 1
ATOM 679 O O . GLY A 1 87 ? 7.028 6.305 -7.804 1.00 98.44 87 GLY A O 1
ATOM 680 N N . TRP A 1 88 ? 7.115 4.714 -6.207 1.00 98.69 88 TRP A N 1
ATOM 681 C CA . TRP A 1 88 ? 8.390 4.162 -6.654 1.00 98.69 88 TRP A CA 1
ATOM 682 C C . TRP A 1 88 ? 8.217 3.294 -7.900 1.00 98.69 88 TRP A C 1
ATOM 684 O O . TRP A 1 88 ? 8.931 3.513 -8.879 1.00 98.69 88 TRP A O 1
ATOM 694 N N . VAL A 1 89 ? 7.241 2.377 -7.912 1.00 98.56 89 VAL A N 1
ATOM 695 C CA . VAL A 1 89 ? 6.976 1.502 -9.067 1.00 98.56 89 VAL A CA 1
ATOM 696 C C . VAL A 1 89 ? 6.732 2.339 -10.320 1.00 98.56 89 VAL A C 1
ATOM 698 O O . VAL A 1 89 ? 7.365 2.101 -11.341 1.00 98.56 89 VAL A O 1
ATOM 701 N N . SER A 1 90 ? 5.927 3.403 -10.250 1.00 98.31 90 SER A N 1
ATOM 702 C CA . SER A 1 90 ? 5.674 4.265 -11.414 1.00 98.31 90 SER A CA 1
ATOM 703 C C . SER A 1 90 ? 6.955 4.878 -12.011 1.00 98.31 90 SER A C 1
ATOM 705 O O . SER A 1 90 ? 6.975 5.252 -13.183 1.00 98.31 90 SER A O 1
ATOM 707 N N . ARG A 1 91 ? 8.021 5.002 -11.208 1.00 98.12 91 ARG A N 1
ATOM 708 C CA . ARG A 1 91 ? 9.330 5.579 -11.561 1.00 98.12 91 ARG A CA 1
ATOM 709 C C . ARG A 1 91 ? 10.421 4.532 -11.774 1.00 98.12 91 ARG A C 1
ATOM 711 O O . ARG A 1 91 ? 11.543 4.918 -12.090 1.00 98.12 91 ARG A O 1
ATOM 718 N N . SER A 1 92 ? 10.135 3.245 -11.593 1.00 98.19 92 SER A N 1
ATOM 719 C CA . SER A 1 92 ? 11.112 2.187 -11.840 1.00 98.19 92 SER A CA 1
ATOM 720 C C . SER A 1 92 ? 11.402 2.060 -13.339 1.00 98.19 92 SER A C 1
ATOM 722 O O . SER A 1 92 ? 10.603 2.470 -14.184 1.00 98.19 92 SER A O 1
ATOM 724 N N . ASN A 1 93 ? 12.555 1.511 -13.695 1.00 97.75 93 ASN A N 1
ATOM 725 C CA . ASN A 1 93 ? 12.935 1.233 -15.084 1.00 97.75 93 ASN A CA 1
ATOM 726 C C . ASN A 1 93 ? 13.301 -0.245 -15.306 1.00 97.75 93 ASN A C 1
ATOM 728 O O . ASN A 1 93 ? 13.745 -0.591 -16.393 1.00 97.75 93 ASN A O 1
ATOM 732 N N . ASP A 1 94 ? 13.053 -1.099 -14.310 1.00 97.69 94 ASP A N 1
ATOM 733 C CA . ASP A 1 94 ? 13.289 -2.542 -14.355 1.00 97.69 94 ASP A CA 1
ATOM 734 C C . ASP A 1 94 ? 12.004 -3.290 -13.944 1.00 97.69 94 ASP A C 1
ATOM 736 O O . ASP A 1 94 ? 11.763 -3.517 -12.753 1.00 97.69 94 ASP A O 1
ATOM 740 N N . PRO A 1 95 ? 11.111 -3.590 -14.907 1.00 97.19 95 PRO A N 1
ATOM 741 C CA . PRO A 1 95 ? 9.848 -4.271 -14.633 1.00 97.19 95 PRO A CA 1
ATOM 742 C C . PRO A 1 95 ? 10.020 -5.694 -14.100 1.00 97.19 95 PRO A C 1
ATOM 744 O O . PRO A 1 95 ? 9.209 -6.130 -13.285 1.00 97.19 95 PRO A O 1
ATOM 747 N N . GLN A 1 96 ? 11.064 -6.401 -14.535 1.00 96.69 96 GLN A N 1
ATOM 748 C CA . GLN A 1 96 ? 11.327 -7.772 -14.112 1.00 96.69 96 GLN A CA 1
ATOM 749 C C . GLN A 1 96 ? 11.692 -7.805 -12.627 1.00 96.69 96 GLN A C 1
ATOM 751 O O . GLN A 1 96 ? 11.032 -8.490 -11.848 1.00 96.69 96 GLN A O 1
ATOM 756 N N . MET A 1 97 ? 12.654 -6.980 -12.205 1.00 97.69 97 MET A N 1
ATOM 757 C CA . MET A 1 97 ? 13.054 -6.896 -10.800 1.00 97.69 97 MET A CA 1
ATOM 758 C C . MET A 1 97 ? 11.886 -6.494 -9.892 1.00 97.69 97 MET A C 1
ATOM 760 O O . MET A 1 97 ? 11.743 -7.038 -8.795 1.00 97.69 97 MET A O 1
ATOM 764 N N . VAL A 1 98 ? 11.019 -5.580 -10.341 1.00 98.31 98 VAL A N 1
ATOM 765 C CA . VAL A 1 98 ? 9.815 -5.197 -9.586 1.00 98.31 98 VAL A CA 1
ATOM 766 C C . VAL A 1 98 ? 8.844 -6.375 -9.473 1.00 98.31 98 VAL A C 1
ATOM 768 O O . VAL A 1 98 ? 8.354 -6.653 -8.376 1.00 98.31 98 VAL A O 1
ATOM 771 N N . GLY A 1 99 ? 8.569 -7.054 -10.590 1.00 96.88 99 GLY A N 1
ATOM 772 C CA . GLY A 1 99 ? 7.659 -8.197 -10.655 1.00 96.88 99 GLY A CA 1
ATOM 773 C C . GLY A 1 99 ? 8.116 -9.376 -9.800 1.00 96.88 99 GLY A C 1
ATOM 774 O O . GLY A 1 99 ? 7.294 -9.991 -9.138 1.00 96.88 99 GLY A O 1
ATOM 775 N N . GLU A 1 100 ? 9.418 -9.644 -9.745 1.00 96.31 100 GLU A N 1
ATOM 776 C CA . GLU A 1 100 ? 9.970 -10.778 -8.997 1.00 96.31 100 GLU A CA 1
ATOM 777 C C . GLU A 1 100 ? 10.156 -10.473 -7.502 1.00 96.31 100 GLU A C 1
ATOM 779 O O . GLU A 1 100 ? 9.896 -11.333 -6.663 1.00 96.31 100 GLU A O 1
ATOM 784 N N . ASN A 1 101 ? 10.575 -9.252 -7.142 1.00 96.56 101 ASN A N 1
ATOM 785 C CA . ASN A 1 101 ? 11.020 -8.956 -5.772 1.00 96.56 101 ASN A CA 1
ATOM 786 C C . ASN A 1 101 ? 10.032 -8.120 -4.947 1.00 96.56 101 ASN A C 1
ATOM 788 O O . ASN A 1 101 ? 10.034 -8.204 -3.719 1.00 96.56 101 ASN A O 1
ATOM 792 N N . PHE A 1 102 ? 9.202 -7.293 -5.589 1.00 97.94 102 PHE A N 1
ATOM 793 C CA . PHE A 1 102 ? 8.327 -6.342 -4.889 1.00 97.94 102 PHE A CA 1
ATOM 794 C C . PHE A 1 102 ? 6.851 -6.736 -4.970 1.00 97.94 102 PHE A C 1
ATOM 796 O O . PHE A 1 102 ? 6.121 -6.581 -3.993 1.00 97.94 102 PHE A O 1
ATOM 803 N N . VAL A 1 103 ? 6.391 -7.269 -6.104 1.00 97.81 103 VAL A N 1
ATOM 804 C CA . VAL A 1 103 ? 4.972 -7.624 -6.277 1.00 97.81 103 VAL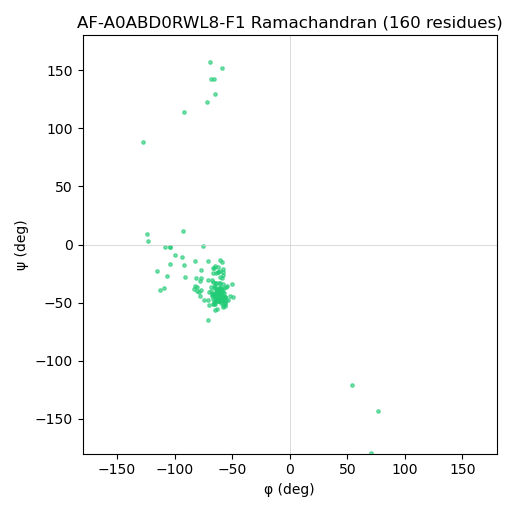 A CA 1
ATOM 805 C C . VAL A 1 103 ? 4.527 -8.760 -5.343 1.00 97.81 103 VAL A C 1
ATOM 807 O O . VAL A 1 103 ? 3.553 -8.545 -4.619 1.00 97.81 103 VAL A O 1
ATOM 810 N N . PRO A 1 104 ? 5.204 -9.923 -5.256 1.00 97.38 104 PRO A N 1
ATOM 811 C CA . PRO A 1 104 ? 4.710 -11.046 -4.458 1.00 97.38 104 PRO A CA 1
ATOM 812 C C . PRO A 1 104 ? 4.454 -10.710 -2.976 1.00 97.38 104 PRO A C 1
ATOM 814 O O . PRO A 1 104 ? 3.328 -10.935 -2.514 1.00 97.38 104 PRO A O 1
ATOM 817 N N . PRO A 1 105 ? 5.407 -10.108 -2.227 1.00 97.50 105 PRO A N 1
ATOM 818 C CA . PRO A 1 105 ? 5.170 -9.749 -0.827 1.00 97.50 105 PRO A CA 1
ATOM 819 C C . PRO A 1 105 ? 4.110 -8.649 -0.663 1.00 97.50 105 PRO A C 1
ATOM 821 O O . PRO A 1 105 ? 3.361 -8.669 0.315 1.00 97.50 105 PRO A O 1
ATOM 824 N N . LEU A 1 106 ? 3.988 -7.713 -1.616 1.00 97.75 106 LEU A N 1
ATOM 825 C CA . LEU A 1 106 ? 2.907 -6.725 -1.601 1.00 97.75 106 LEU A CA 1
ATOM 826 C C . LEU A 1 106 ? 1.542 -7.406 -1.693 1.00 97.75 106 LEU A C 1
ATOM 828 O O . LEU A 1 106 ? 0.645 -7.086 -0.912 1.00 97.75 106 LEU A O 1
ATOM 832 N N . LEU A 1 107 ? 1.377 -8.330 -2.642 1.00 97.06 107 LEU A N 1
ATOM 833 C CA . LEU A 1 107 ? 0.100 -9.005 -2.848 1.00 97.06 107 LEU A CA 1
ATOM 834 C C . LEU A 1 107 ? -0.290 -9.834 -1.624 1.00 97.06 107 LEU A C 1
ATOM 836 O O . LEU A 1 107 ? -1.441 -9.792 -1.196 1.00 97.06 107 LEU A O 1
ATOM 840 N N . GLU A 1 108 ? 0.669 -10.532 -1.020 1.00 95.00 108 GLU A N 1
ATOM 841 C CA . GLU A 1 108 ? 0.447 -11.278 0.219 1.00 95.00 108 GLU A CA 1
ATOM 842 C C . GLU A 1 108 ? 0.026 -10.366 1.384 1.00 95.00 108 GLU A C 1
ATOM 844 O O . GLU A 1 108 ? -0.842 -10.724 2.180 1.00 95.00 108 GLU A O 1
ATOM 849 N N . ALA A 1 109 ? 0.611 -9.169 1.479 1.00 94.62 109 ALA A N 1
ATOM 850 C CA . ALA A 1 109 ? 0.311 -8.220 2.545 1.00 94.62 109 ALA A CA 1
ATOM 851 C C . ALA A 1 109 ? -0.996 -7.455 2.385 1.00 94.62 109 ALA A C 1
ATOM 853 O O . ALA A 1 109 ? -1.589 -7.059 3.388 1.00 94.62 109 ALA A O 1
ATOM 854 N N . VAL A 1 110 ? -1.430 -7.230 1.148 1.00 95.56 110 VAL A N 1
ATOM 855 C CA . VAL A 1 110 ? -2.497 -6.270 0.861 1.00 95.56 110 VAL A CA 1
ATOM 856 C C . VAL A 1 110 ? -3.767 -6.939 0.355 1.00 95.56 110 VAL A C 1
ATOM 858 O O . VAL A 1 110 ? -4.853 -6.512 0.736 1.00 95.56 110 VAL A O 1
ATOM 861 N N . LEU A 1 111 ? -3.674 -7.968 -0.490 1.00 93.56 111 LEU A N 1
ATOM 862 C CA . LEU A 1 111 ? -4.856 -8.501 -1.172 1.00 93.56 111 LEU A CA 1
ATOM 863 C C . LEU A 1 111 ? -5.806 -9.222 -0.217 1.00 93.56 111 LEU A C 1
ATOM 865 O O . LEU A 1 111 ? -6.989 -8.895 -0.162 1.00 93.56 111 LEU A O 1
ATOM 869 N N . ILE A 1 112 ? -5.284 -10.171 0.565 1.00 88.69 112 ILE A N 1
ATOM 870 C CA . ILE A 1 112 ? -6.095 -10.939 1.523 1.00 88.69 112 ILE A CA 1
ATOM 871 C C . ILE A 1 112 ? -6.674 -10.005 2.589 1.00 88.69 112 ILE A C 1
ATOM 873 O O . ILE A 1 112 ? -7.834 -10.143 2.974 1.00 88.69 112 ILE A O 1
ATOM 877 N N . ASP A 1 113 ? -5.874 -9.033 3.030 1.00 90.19 113 ASP A N 1
ATOM 878 C CA . ASP A 1 113 ? -6.305 -7.987 3.951 1.00 90.19 113 ASP A CA 1
ATOM 879 C C . ASP A 1 113 ? -7.492 -7.197 3.381 1.00 90.19 113 ASP A C 1
ATOM 881 O O . ASP A 1 113 ? -8.543 -7.092 4.010 1.00 90.19 113 ASP A O 1
ATOM 885 N N . TYR A 1 114 ? -7.365 -6.693 2.153 1.00 95.06 114 TYR A N 1
ATOM 886 C CA . TYR A 1 114 ? -8.431 -5.958 1.480 1.00 95.06 114 TYR A CA 1
ATOM 887 C C . TYR A 1 114 ? -9.710 -6.798 1.336 1.00 95.06 114 TYR A C 1
ATOM 889 O O . TYR A 1 114 ? -10.796 -6.326 1.680 1.00 95.06 114 TYR A O 1
ATOM 897 N N . GLN A 1 115 ? -9.581 -8.050 0.892 1.00 94.56 115 GLN A N 1
ATOM 898 C CA . GLN A 1 115 ? -10.711 -8.954 0.676 1.00 94.56 115 GLN A CA 1
ATOM 899 C C . GLN A 1 115 ? -11.490 -9.218 1.976 1.00 94.56 115 GLN A C 1
ATOM 901 O O . GLN A 1 115 ? -12.717 -9.078 2.007 1.00 94.56 115 GLN A O 1
ATOM 906 N N . ARG A 1 116 ? -10.780 -9.560 3.062 1.00 90.19 116 ARG A N 1
ATOM 907 C CA . ARG A 1 11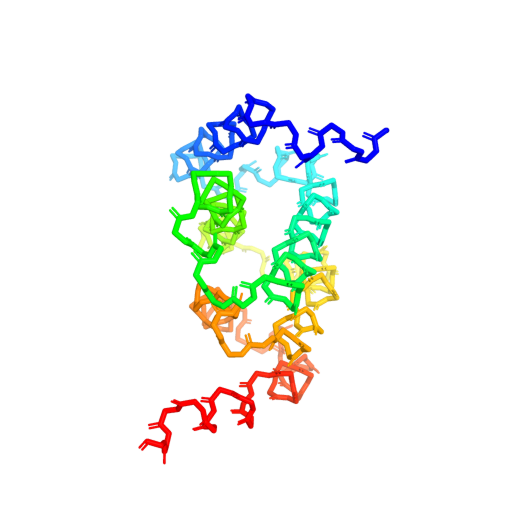6 ? -11.372 -9.959 4.355 1.00 90.19 116 ARG A CA 1
ATOM 908 C C . ARG A 1 116 ? -11.893 -8.793 5.185 1.00 90.19 116 ARG A C 1
ATOM 910 O O . ARG A 1 116 ? -12.720 -8.996 6.073 1.00 90.19 116 ARG A O 1
ATOM 917 N N . ASN A 1 117 ? -11.405 -7.585 4.932 1.00 89.19 117 ASN A N 1
ATOM 918 C CA . ASN A 1 117 ? -11.840 -6.408 5.663 1.00 89.19 117 ASN A CA 1
ATOM 919 C C . ASN A 1 117 ? -13.311 -6.085 5.385 1.00 89.19 117 ASN A C 1
ATOM 921 O O . ASN A 1 117 ? -13.795 -6.192 4.258 1.00 89.19 117 ASN A O 1
ATOM 925 N N . VAL A 1 118 ? -14.011 -5.630 6.430 1.00 88.00 118 VAL A N 1
ATOM 926 C CA . VAL A 1 118 ? -15.373 -5.098 6.296 1.00 88.00 118 VAL A CA 1
ATOM 927 C C . VAL A 1 118 ? -15.378 -3.906 5.328 1.00 88.00 118 VAL A C 1
ATOM 929 O O . VAL A 1 118 ? -14.370 -3.194 5.260 1.00 88.00 118 VAL A O 1
ATOM 932 N N . PRO A 1 119 ? -16.484 -3.622 4.614 1.00 90.62 119 PRO A N 1
ATOM 933 C CA . PRO A 1 119 ? -16.524 -2.575 3.588 1.00 90.62 119 PRO A CA 1
ATOM 934 C C . PRO A 1 119 ? -15.952 -1.223 4.039 1.00 90.62 119 PRO A C 1
ATOM 936 O O . PRO A 1 119 ? -15.105 -0.650 3.357 1.00 90.62 119 PRO A O 1
ATOM 939 N N . ALA A 1 120 ? -16.314 -0.753 5.237 1.00 87.69 120 ALA A N 1
ATOM 940 C CA . ALA A 1 120 ? -15.809 0.506 5.787 1.00 87.69 120 ALA A CA 1
ATOM 941 C C . ALA A 1 120 ? -14.298 0.500 6.108 1.00 87.69 120 ALA A C 1
ATOM 943 O O . ALA A 1 120 ? -13.685 1.564 6.246 1.00 87.69 120 ALA A O 1
ATOM 944 N N . ALA A 1 121 ? -13.675 -0.672 6.264 1.00 88.69 121 ALA A N 1
ATOM 945 C CA . ALA A 1 121 ? -12.255 -0.849 6.578 1.00 88.69 121 ALA A CA 1
ATOM 946 C C . ALA A 1 121 ? -11.359 -0.983 5.335 1.00 88.69 121 ALA A C 1
ATOM 948 O O . ALA A 1 121 ? -10.148 -0.777 5.441 1.00 88.69 121 ALA A O 1
ATOM 949 N N . ARG A 1 122 ? -11.932 -1.279 4.163 1.00 93.25 122 ARG A N 1
ATOM 950 C CA . ARG A 1 122 ? -11.182 -1.405 2.906 1.00 93.25 122 ARG A CA 1
ATOM 951 C C . ARG A 1 122 ? -10.569 -0.063 2.503 1.00 93.25 122 ARG A C 1
ATOM 953 O O . ARG A 1 122 ? -11.250 0.958 2.481 1.00 93.25 122 ARG A O 1
ATOM 960 N N . GLU A 1 123 ? -9.269 -0.053 2.197 1.00 94.31 123 GLU A N 1
ATOM 961 C CA . GLU A 1 123 ? -8.545 1.159 1.784 1.00 94.31 123 GLU A CA 1
ATOM 962 C C . GLU A 1 123 ? -8.575 1.293 0.251 1.00 94.31 123 GLU A C 1
ATOM 964 O O . GLU A 1 123 ? -7.944 0.482 -0.430 1.00 94.31 123 GLU A O 1
ATOM 969 N N . PRO A 1 124 ? -9.243 2.313 -0.321 1.00 95.06 124 PRO A N 1
ATOM 970 C CA . PRO A 1 124 ? -9.372 2.461 -1.776 1.00 95.06 124 PRO A CA 1
ATOM 971 C C . PRO A 1 124 ? -8.036 2.614 -2.513 1.00 95.06 124 PRO A C 1
ATOM 973 O O . PRO A 1 124 ? -7.917 2.201 -3.663 1.00 95.06 124 PRO A O 1
ATOM 976 N N . GLU A 1 125 ? -7.010 3.155 -1.846 1.00 97.31 125 GLU A N 1
ATOM 977 C CA . GLU A 1 125 ? -5.658 3.309 -2.400 1.00 97.31 125 GLU A CA 1
ATOM 978 C C . GLU A 1 125 ? -5.039 1.967 -2.842 1.00 97.31 125 GLU A C 1
ATOM 980 O O . GLU A 1 125 ? -4.141 1.955 -3.685 1.00 97.31 125 GLU A O 1
ATOM 985 N N . VAL A 1 126 ? -5.530 0.828 -2.330 1.00 97.81 126 VAL A N 1
ATOM 986 C CA . VAL A 1 126 ? -5.125 -0.507 -2.800 1.00 97.81 126 VAL A CA 1
ATOM 987 C C . VAL A 1 126 ? -5.420 -0.666 -4.289 1.00 97.81 126 VAL A C 1
ATOM 989 O O . VAL A 1 126 ? -4.536 -1.072 -5.040 1.00 97.81 126 VAL A O 1
ATOM 992 N N . LEU A 1 127 ? -6.615 -0.276 -4.740 1.00 97.88 127 LEU A N 1
ATOM 993 C CA . LEU A 1 127 ? -7.021 -0.395 -6.143 1.00 97.88 127 LEU A CA 1
ATOM 994 C C . LEU A 1 127 ? -6.165 0.506 -7.042 1.00 97.88 127 LEU A C 1
ATOM 996 O O . LEU A 1 127 ? -5.639 0.050 -8.055 1.00 97.88 127 LEU A O 1
ATOM 1000 N N . SER A 1 128 ? -5.948 1.759 -6.629 1.00 97.81 128 SER A N 1
ATOM 1001 C CA . SER A 1 128 ? -5.072 2.708 -7.333 1.00 97.81 128 SER A CA 1
ATOM 1002 C C . SER A 1 128 ? -3.626 2.210 -7.424 1.00 97.81 128 SER A C 1
ATOM 1004 O O . SER A 1 128 ? -2.956 2.382 -8.447 1.00 97.81 128 SER A O 1
ATOM 1006 N N . THR A 1 129 ? -3.146 1.555 -6.364 1.00 98.19 129 THR A N 1
ATOM 1007 C CA . THR A 1 129 ? -1.810 0.952 -6.318 1.00 98.19 129 THR A CA 1
ATOM 1008 C C . THR A 1 129 ? -1.707 -0.201 -7.305 1.00 98.19 129 THR A C 1
ATOM 1010 O O . THR A 1 129 ? -0.787 -0.203 -8.122 1.00 98.19 129 THR A O 1
ATOM 1013 N N . MET A 1 130 ? -2.670 -1.128 -7.303 1.00 98.12 130 MET A N 1
ATOM 1014 C CA . MET A 1 130 ? -2.689 -2.243 -8.256 1.00 98.12 130 MET A CA 1
ATOM 1015 C C . MET A 1 130 ? -2.778 -1.741 -9.697 1.00 98.12 130 MET A C 1
ATOM 1017 O O . MET A 1 130 ? -1.997 -2.179 -10.534 1.00 98.12 130 MET A O 1
ATOM 1021 N N . ALA A 1 131 ? -3.628 -0.750 -9.978 1.00 98.06 131 ALA A N 1
ATOM 1022 C CA . ALA A 1 131 ? -3.714 -0.135 -11.301 1.00 98.06 131 ALA A CA 1
ATOM 1023 C C . ALA A 1 131 ? -2.370 0.467 -11.751 1.00 98.06 131 ALA A C 1
ATOM 1025 O O . ALA A 1 131 ? -1.939 0.260 -12.885 1.00 98.06 131 ALA A O 1
ATOM 1026 N N . THR A 1 132 ? -1.668 1.169 -10.855 1.00 98.31 132 THR A N 1
ATOM 1027 C CA . THR A 1 132 ? -0.339 1.734 -11.146 1.00 98.31 132 THR A CA 1
ATOM 1028 C C . THR A 1 132 ? 0.677 0.643 -11.475 1.00 98.31 132 THR A C 1
ATOM 1030 O O . THR A 1 132 ? 1.441 0.782 -12.429 1.00 98.31 132 THR A O 1
ATOM 1033 N N . ILE A 1 133 ? 0.680 -0.447 -10.706 1.00 97.94 133 ILE A N 1
ATOM 1034 C CA . ILE A 1 133 ? 1.595 -1.572 -10.916 1.00 97.94 133 ILE A CA 1
ATOM 1035 C C . ILE A 1 133 ? 1.279 -2.270 -12.242 1.00 97.94 133 ILE A C 1
ATOM 1037 O O . ILE A 1 133 ? 2.189 -2.484 -13.037 1.00 97.94 133 ILE A O 1
ATOM 1041 N N . VAL A 1 134 ? 0.006 -2.556 -12.526 1.00 97.94 134 VAL A N 1
ATOM 1042 C CA . VAL A 1 134 ? -0.420 -3.199 -13.779 1.00 97.94 134 VAL A CA 1
ATOM 1043 C C . VAL A 1 134 ? -0.021 -2.367 -14.992 1.00 97.94 134 VAL A C 1
ATOM 1045 O O . VAL A 1 134 ? 0.623 -2.886 -15.904 1.00 97.94 134 VAL A O 1
ATOM 1048 N N . ASN A 1 135 ? -0.299 -1.062 -14.968 1.00 97.81 135 ASN A N 1
ATOM 1049 C CA . ASN A 1 135 ? 0.086 -0.152 -16.048 1.00 97.81 135 ASN A CA 1
ATOM 1050 C C . ASN A 1 135 ? 1.605 -0.084 -16.248 1.00 97.81 135 ASN A C 1
ATOM 1052 O O . ASN A 1 135 ? 2.073 0.110 -17.368 1.00 97.81 135 ASN A O 1
ATOM 1056 N N . LYS A 1 136 ? 2.383 -0.221 -15.169 1.00 97.94 136 LYS A N 1
ATOM 1057 C CA . LYS A 1 136 ? 3.841 -0.133 -15.232 1.00 97.94 136 LYS A CA 1
ATOM 1058 C C . LYS A 1 136 ? 4.505 -1.425 -15.703 1.00 97.94 136 LYS A C 1
ATOM 1060 O O . LYS A 1 136 ? 5.498 -1.358 -16.425 1.00 97.94 136 LYS A O 1
ATOM 1065 N N . LEU A 1 137 ? 4.010 -2.573 -15.248 1.00 97.56 137 LEU A N 1
ATOM 1066 C CA . LEU A 1 137 ? 4.648 -3.872 -15.466 1.00 97.56 137 LEU A CA 1
ATOM 1067 C C . LEU A 1 137 ? 4.161 -4.574 -16.736 1.00 97.56 137 LEU A C 1
ATOM 1069 O O . LEU A 1 137 ? 4.921 -5.342 -17.335 1.00 97.56 137 LEU A O 1
ATOM 1073 N N . GLY A 1 138 ? 2.928 -4.301 -17.172 1.00 96.38 138 GLY A N 1
ATOM 1074 C CA . GLY A 1 138 ? 2.340 -4.915 -18.360 1.00 96.38 138 GLY A CA 1
ATOM 1075 C C . GLY A 1 138 ? 2.392 -6.442 -18.283 1.00 96.38 138 GLY A C 1
ATOM 1076 O O . GLY A 1 138 ? 1.895 -7.039 -17.331 1.00 96.38 138 GLY A O 1
ATOM 1077 N N . ALA A 1 139 ? 3.049 -7.072 -19.259 1.00 95.88 139 ALA A N 1
ATOM 1078 C CA . ALA A 1 139 ? 3.181 -8.528 -19.327 1.00 95.88 139 ALA A CA 1
ATOM 1079 C C . ALA A 1 139 ? 3.858 -9.157 -18.089 1.00 95.88 139 ALA A C 1
ATOM 1081 O O . ALA A 1 139 ? 3.570 -10.302 -17.750 1.00 95.88 139 ALA A O 1
ATOM 1082 N N . HIS A 1 140 ? 4.711 -8.411 -17.374 1.00 95.94 140 HIS A N 1
ATOM 1083 C CA . HIS A 1 140 ? 5.455 -8.934 -16.220 1.00 95.94 140 HIS A CA 1
ATOM 1084 C C . HIS A 1 140 ? 4.574 -9.203 -14.992 1.00 95.94 140 HIS A C 1
ATOM 1086 O O . HIS A 1 140 ? 5.023 -9.880 -14.075 1.00 95.94 140 HIS A O 1
ATOM 1092 N N . ILE A 1 141 ? 3.335 -8.695 -14.953 1.00 97.12 141 ILE A N 1
ATOM 1093 C CA . ILE A 1 141 ? 2.382 -8.990 -13.870 1.00 97.12 141 ILE A CA 1
ATOM 1094 C C . ILE A 1 141 ? 1.235 -9.905 -14.313 1.00 97.12 141 ILE A C 1
ATOM 1096 O O . ILE A 1 141 ? 0.396 -10.266 -13.495 1.00 97.12 141 ILE A O 1
ATOM 1100 N N . THR A 1 142 ? 1.166 -10.306 -15.588 1.00 95.88 142 THR A N 1
ATOM 1101 C CA . THR A 1 142 ? 0.012 -11.049 -16.126 1.00 95.88 142 THR A CA 1
ATOM 1102 C C . THR A 1 142 ? -0.299 -12.322 -15.334 1.00 95.88 142 THR A C 1
ATOM 1104 O O . THR A 1 142 ? -1.471 -12.615 -15.110 1.00 95.88 142 THR A O 1
ATOM 1107 N N . GLY A 1 143 ? 0.724 -13.029 -14.841 1.00 96.00 143 GLY A N 1
ATOM 1108 C CA . GLY A 1 143 ? 0.549 -14.225 -14.007 1.00 96.00 143 GLY A CA 1
ATOM 1109 C C . GLY A 1 143 ? -0.140 -13.972 -12.658 1.00 96.00 143 GLY A C 1
ATOM 1110 O O . GLY A 1 143 ? -0.791 -14.868 -12.134 1.00 96.00 143 GLY A O 1
ATOM 1111 N N . GLU A 1 144 ? -0.066 -12.751 -12.125 1.00 96.31 144 GLU A N 1
ATOM 1112 C CA . GLU A 1 144 ? -0.666 -12.372 -10.838 1.00 96.31 144 GLU A CA 1
ATOM 1113 C C . GLU A 1 144 ? -2.079 -11.781 -10.983 1.00 96.31 144 GLU A C 1
ATOM 1115 O O . GLU A 1 144 ? -2.784 -11.604 -9.987 1.00 96.31 144 GLU A O 1
ATOM 1120 N N . ILE A 1 145 ? -2.522 -11.469 -12.209 1.00 96.56 145 ILE A N 1
ATOM 1121 C CA . ILE A 1 145 ? -3.827 -10.834 -12.459 1.00 96.56 145 ILE A CA 1
ATOM 1122 C C . ILE A 1 145 ? -5.001 -11.639 -11.883 1.00 96.56 145 ILE A C 1
ATOM 1124 O O . ILE A 1 145 ? -5.832 -11.009 -11.223 1.00 96.56 145 ILE A O 1
ATOM 1128 N N . PRO A 1 146 ? -5.087 -12.978 -12.049 1.00 97.25 146 PRO A N 1
ATOM 1129 C CA . PRO A 1 146 ? -6.174 -13.756 -11.455 1.00 97.25 146 PRO A CA 1
ATOM 1130 C C . PRO A 1 146 ? -6.260 -13.554 -9.939 1.00 97.25 146 PRO A C 1
ATOM 1132 O O . PRO A 1 146 ? -7.303 -13.176 -9.422 1.00 97.25 146 PRO A O 1
ATOM 1135 N N . LYS A 1 147 ? -5.121 -13.650 -9.242 1.00 95.69 147 LYS A N 1
ATOM 1136 C CA . LYS A 1 147 ? -5.034 -13.468 -7.788 1.00 95.69 147 LYS A CA 1
ATOM 1137 C C . LYS A 1 147 ? -5.447 -12.063 -7.340 1.00 95.69 147 LYS A C 1
ATOM 1139 O O . LYS A 1 147 ? -6.086 -11.913 -6.300 1.00 95.69 147 LYS A O 1
ATOM 1144 N N . ILE A 1 148 ? -5.076 -11.030 -8.102 1.00 96.88 148 ILE A N 1
ATOM 1145 C CA . ILE A 1 148 ? -5.505 -9.650 -7.829 1.00 96.88 148 ILE A CA 1
ATOM 1146 C C . ILE A 1 148 ? -7.027 -9.546 -7.949 1.00 96.88 148 ILE A C 1
ATOM 1148 O O . ILE A 1 148 ? -7.668 -9.023 -7.038 1.00 96.88 148 ILE A O 1
ATOM 1152 N N . PHE A 1 149 ? -7.605 -10.061 -9.037 1.00 96.44 149 PHE A N 1
ATOM 1153 C CA . PHE A 1 149 ? -9.048 -10.013 -9.280 1.00 96.44 149 PHE A CA 1
ATOM 1154 C C . PHE A 1 149 ? -9.840 -10.801 -8.238 1.00 96.44 149 PHE A C 1
ATOM 1156 O O . PHE A 1 149 ? -10.795 -10.251 -7.690 1.00 96.44 149 PHE A O 1
ATOM 1163 N N . ASP A 1 150 ? -9.407 -12.013 -7.894 1.00 96.38 150 ASP A N 1
ATOM 1164 C CA . ASP A 1 1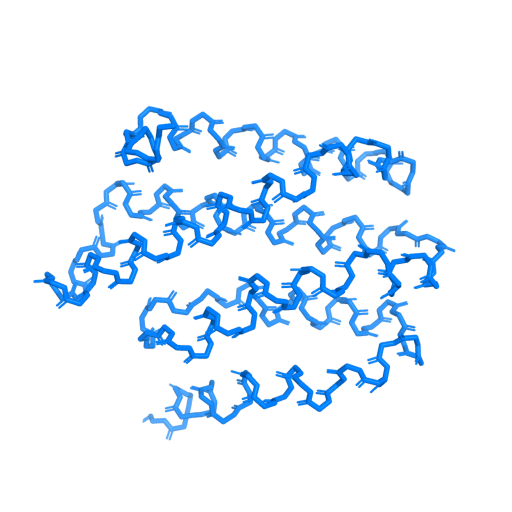50 ? -10.047 -12.847 -6.871 1.00 96.38 150 ASP A CA 1
ATOM 1165 C C . ASP A 1 150 ? -10.172 -12.110 -5.527 1.00 96.38 150 ASP A C 1
ATOM 1167 O O . ASP A 1 150 ? -11.160 -12.253 -4.805 1.00 96.38 150 ASP A O 1
ATOM 1171 N N . ALA A 1 151 ? -9.183 -11.280 -5.187 1.00 96.12 151 ALA A N 1
ATOM 1172 C CA . ALA A 1 151 ? -9.167 -10.550 -3.928 1.00 96.12 151 ALA A CA 1
ATOM 1173 C C . ALA A 1 151 ? -10.000 -9.260 -3.936 1.00 96.12 151 ALA A C 1
ATOM 1175 O O . ALA A 1 151 ? -10.580 -8.906 -2.906 1.00 96.12 151 ALA A O 1
ATOM 1176 N N . VAL A 1 152 ? -10.042 -8.524 -5.054 1.00 96.44 152 VAL A N 1
ATOM 1177 C CA . VAL A 1 152 ? -10.606 -7.160 -5.069 1.00 96.44 152 VAL A CA 1
ATOM 1178 C C . VAL A 1 152 ? -11.863 -7.000 -5.918 1.00 96.44 152 VAL A C 1
ATOM 1180 O O . VAL A 1 152 ? -12.620 -6.073 -5.676 1.00 96.44 152 VAL A O 1
ATOM 1183 N N . PHE A 1 153 ? -12.121 -7.856 -6.905 1.00 94.88 153 PHE A N 1
ATOM 1184 C CA . PHE A 1 153 ? -13.162 -7.587 -7.900 1.00 94.88 153 PHE A CA 1
ATOM 1185 C C . PHE A 1 153 ? -14.577 -7.696 -7.319 1.00 94.88 153 PHE A C 1
ATOM 1187 O O . PHE A 1 153 ? -15.287 -6.695 -7.226 1.00 94.88 153 PHE A O 1
ATOM 1194 N N . GLU A 1 154 ? -14.978 -8.896 -6.896 1.00 95.12 154 GLU A N 1
ATOM 1195 C CA . GLU A 1 154 ? -16.335 -9.168 -6.404 1.00 95.12 154 GLU A CA 1
ATOM 1196 C C . GLU A 1 154 ? -16.654 -8.328 -5.164 1.00 95.12 154 GLU A C 1
ATOM 1198 O O . GLU A 1 154 ? -17.655 -7.613 -5.113 1.00 95.12 154 GLU A O 1
ATOM 1203 N N . CYS A 1 155 ? -15.736 -8.324 -4.195 1.00 94.19 155 CYS A N 1
ATOM 1204 C CA . CYS A 1 155 ? -15.961 -7.662 -2.921 1.00 94.19 155 CYS A CA 1
ATOM 1205 C C . CYS A 1 155 ? -16.046 -6.128 -3.042 1.00 94.19 155 CYS A C 1
ATOM 1207 O O . CYS A 1 155 ? -16.765 -5.500 -2.264 1.00 94.19 155 CYS A O 1
ATOM 1209 N N . THR A 1 156 ? -15.354 -5.511 -4.009 1.00 96.25 156 THR A N 1
ATOM 1210 C CA . THR A 1 156 ? -15.507 -4.081 -4.316 1.00 96.25 156 THR A CA 1
ATOM 1211 C C . THR A 1 156 ? -16.780 -3.815 -5.113 1.00 96.25 156 THR A C 1
ATOM 1213 O O . THR A 1 156 ? -17.450 -2.818 -4.848 1.00 96.25 156 THR A O 1
ATOM 1216 N N . LEU A 1 157 ? -17.144 -4.687 -6.058 1.00 95.56 157 LEU A N 1
ATOM 1217 C CA . LEU A 1 157 ? -18.349 -4.526 -6.873 1.00 95.56 157 LEU A CA 1
ATOM 1218 C C . LEU A 1 157 ? -19.616 -4.481 -6.003 1.00 95.56 157 LEU A C 1
ATOM 1220 O O . LEU A 1 157 ? -20.464 -3.606 -6.181 1.00 95.56 157 LEU A O 1
ATOM 1224 N N . GLU A 1 158 ? -19.701 -5.347 -4.994 1.00 93.94 158 GLU A N 1
ATOM 1225 C CA . GLU A 1 158 ? -20.789 -5.349 -4.007 1.00 93.94 158 GLU A CA 1
ATOM 1226 C C . GLU A 1 158 ? -20.905 -4.049 -3.192 1.00 93.94 158 GLU A C 1
ATOM 1228 O O . GLU A 1 158 ? -21.969 -3.768 -2.637 1.00 93.94 158 GLU A O 1
ATOM 1233 N N . MET A 1 159 ? -19.827 -3.265 -3.082 1.00 93.56 159 MET A N 1
ATOM 1234 C CA . MET A 1 159 ? -19.837 -1.986 -2.361 1.00 93.56 159 MET A CA 1
ATOM 1235 C C . MET A 1 159 ? -20.405 -0.841 -3.198 1.00 93.56 159 MET A C 1
ATOM 1237 O O . MET A 1 159 ? -20.911 0.116 -2.620 1.00 93.56 159 MET A O 1
ATOM 1241 N N . ILE A 1 160 ? -20.276 -0.910 -4.525 1.00 93.69 160 ILE A N 1
ATOM 1242 C CA . ILE A 1 160 ? -20.654 0.177 -5.444 1.00 93.69 160 ILE A CA 1
ATOM 1243 C C . ILE A 1 160 ? -21.965 -0.085 -6.191 1.00 93.69 160 ILE A C 1
ATOM 1245 O O . ILE A 1 160 ? -22.541 0.849 -6.734 1.00 93.69 160 ILE A O 1
ATOM 1249 N N . ASN A 1 161 ? -22.434 -1.336 -6.216 1.00 88.38 161 ASN A N 1
ATOM 1250 C CA . ASN A 1 161 ? -23.704 -1.731 -6.837 1.00 88.38 161 ASN A CA 1
ATOM 1251 C C . ASN A 1 161 ? -24.898 -1.728 -5.861 1.00 88.38 161 ASN A C 1
ATOM 1253 O O . ASN A 1 161 ? -25.954 -2.269 -6.190 1.00 88.38 161 ASN A O 1
ATOM 1257 N N . LYS A 1 162 ? -24.731 -1.161 -4.665 1.00 57.25 162 LYS A N 1
ATOM 1258 C CA . LYS A 1 162 ? -25.807 -0.918 -3.694 1.00 57.25 162 LYS A CA 1
ATOM 1259 C C . LYS A 1 162 ? -26.181 0.554 -3.702 1.00 57.25 162 LYS A C 1
ATOM 1261 O O . LYS A 1 162 ? -27.390 0.829 -3.562 1.00 57.25 162 LYS A O 1
#

Secondary structure (DSSP, 8-state):
-GGGGG-HHHHHHHHHHHHHHHHHHHHH-GGGHHHHHHHHHHHHHHHHHHHHHHHHHHHHH-GGGGGSHHHHHHHHHHHHHHHHHHHHHTT-S-HHHHHHHTHHHHHHHHHHHHHHS-GGG--THHHHHHHHHHHHHGGGGGGGHHHHHHHHHHHHHHHH--

pLDDT: mean 95.2, std 5.5, range [57.25, 98.75]

Foldseek 3Di:
DLCVLQPQVSLLVLLVVLVVLLVVCLVPFQVSCVVCVVCPLVLLVSLLSLLVVLQVQCVVPNLVCCPDSSNVSSLSSNLSSLSSQLSRLLRHPDLQCCLPPPPPSCLVSQQQSQQPGDPSSHRCSSVVSVVSNCVRNPVSCPVCVVVNCVRDPPSVCVVVVD